Protein AF-A0A150XB22-F1 (afdb_monomer_lite)

Secondary structure (DSSP, 8-state):
-HHHHHHHHHHHHHHHHHHHHHHHH--SS-HHHHHHHHHHHHH-TTHHHHHHHHHHHHS----------

Foldseek 3Di:
DVVVVVVVVVVLVVLLVVLLVCLVPDPPDDPVVSVVLNCLCVVPVPVSSVVSVVVVVVPPPPPPDDPDD

Sequence (69 aa):
MEFLVLISIGLTVVLWSWALFDIAKTRRQDPSQKSIFFLLIIAFPVLGSILYFQLKGRAPKRKFQPKFR

Structure (mmCIF, N/CA/C/O backbone):
data_AF-A0A150XB22-F1
#
_entry.id   AF-A0A150XB22-F1
#
loop_
_atom_site.group_PDB
_atom_site.id
_atom_site.type_symbol
_atom_site.label_atom_id
_atom_site.label_alt_id
_atom_site.label_comp_id
_atom_site.label_asym_id
_atom_site.label_entity_id
_atom_site.label_seq_id
_atom_site.pdbx_PDB_ins_code
_atom_site.Cartn_x
_atom_site.Cartn_y
_atom_site.Cartn_z
_atom_site.occupancy
_atom_site.B_iso_or_equiv
_atom_site.auth_seq_id
_atom_site.auth_comp_id
_atom_site.auth_asym_id
_atom_site.auth_atom_id
_atom_site.pdbx_PDB_model_num
ATOM 1 N N . MET A 1 1 ? 12.112 6.103 -23.022 1.00 70.19 1 MET A N 1
ATOM 2 C CA . MET A 1 1 ? 10.809 5.492 -22.676 1.00 70.19 1 MET A CA 1
ATOM 3 C C . MET A 1 1 ? 10.980 4.354 -21.678 1.00 70.19 1 MET A C 1
ATOM 5 O O . MET A 1 1 ? 10.383 4.428 -20.617 1.00 70.19 1 MET A O 1
ATOM 9 N N . GLU A 1 2 ? 11.853 3.376 -21.934 1.00 84.62 2 GLU A N 1
ATOM 10 C CA . GLU A 1 2 ? 12.022 2.210 -21.043 1.00 84.62 2 GLU A CA 1
ATOM 11 C C . GLU A 1 2 ? 12.511 2.549 -19.625 1.00 84.62 2 GLU A C 1
ATOM 13 O O . GLU A 1 2 ? 11.997 2.013 -18.648 1.00 84.62 2 GLU A O 1
ATOM 18 N N . PHE A 1 3 ? 13.415 3.524 -19.483 1.00 90.19 3 PHE A N 1
ATOM 19 C CA . PHE A 1 3 ? 13.872 3.989 -18.166 1.00 90.19 3 PHE A CA 1
ATOM 20 C C . PHE A 1 3 ? 12.748 4.562 -17.291 1.00 90.19 3 PHE A C 1
ATOM 22 O O . PHE A 1 3 ? 12.717 4.308 -16.090 1.00 90.19 3 PHE A O 1
ATOM 29 N N . LEU A 1 4 ? 11.801 5.303 -17.877 1.00 89.69 4 LEU A N 1
ATOM 30 C CA . LEU A 1 4 ? 10.660 5.852 -17.134 1.00 89.69 4 LEU A CA 1
ATOM 31 C C . LEU A 1 4 ? 9.728 4.738 -16.648 1.00 89.69 4 LEU A C 1
ATOM 33 O O . LEU A 1 4 ? 9.221 4.805 -15.530 1.00 89.69 4 LEU A O 1
ATOM 37 N N . VAL A 1 5 ? 9.548 3.695 -17.463 1.00 90.38 5 VAL A N 1
ATOM 38 C CA . VAL A 1 5 ? 8.749 2.518 -17.104 1.00 90.38 5 VAL A CA 1
ATOM 39 C C . VAL A 1 5 ? 9.405 1.760 -15.948 1.00 90.38 5 VAL A C 1
ATOM 41 O O . VAL A 1 5 ? 8.733 1.456 -14.966 1.00 90.38 5 VAL A O 1
ATOM 44 N N . LEU A 1 6 ? 10.722 1.540 -15.998 1.00 91.69 6 LEU A N 1
ATOM 45 C CA . LEU A 1 6 ? 11.471 0.879 -14.922 1.00 91.69 6 LEU A CA 1
ATOM 46 C C . LEU A 1 6 ? 11.410 1.653 -13.599 1.00 91.69 6 LEU A C 1
ATOM 48 O O . LEU A 1 6 ? 11.169 1.060 -12.548 1.00 91.69 6 LEU A O 1
ATOM 52 N N . ILE A 1 7 ? 11.566 2.980 -13.648 1.00 92.44 7 ILE A N 1
ATOM 53 C CA . ILE A 1 7 ? 11.440 3.840 -12.463 1.00 92.44 7 ILE A CA 1
ATOM 54 C C . ILE A 1 7 ? 10.022 3.760 -11.893 1.00 92.44 7 ILE A C 1
ATOM 56 O O . ILE A 1 7 ? 9.860 3.623 -10.684 1.00 92.44 7 ILE A O 1
ATOM 60 N N . SER A 1 8 ? 8.995 3.804 -12.746 1.00 85.38 8 SER A N 1
ATOM 61 C CA . SER A 1 8 ? 7.5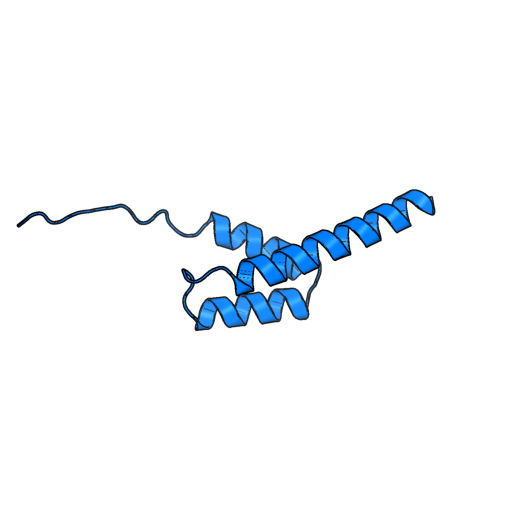93 3.739 -12.319 1.00 85.38 8 SER A CA 1
ATOM 62 C C . SER A 1 8 ? 7.248 2.399 -11.656 1.00 85.38 8 SER A C 1
ATOM 64 O O . SER A 1 8 ? 6.595 2.372 -10.609 1.00 85.38 8 SER A O 1
ATOM 66 N N . ILE A 1 9 ? 7.757 1.290 -12.200 1.00 89.06 9 ILE A N 1
ATOM 67 C CA . ILE A 1 9 ? 7.620 -0.043 -11.601 1.00 89.06 9 ILE A CA 1
ATOM 68 C C . ILE A 1 9 ? 8.318 -0.088 -10.239 1.00 89.06 9 ILE A C 1
ATOM 70 O O . ILE A 1 9 ? 7.698 -0.481 -9.250 1.00 89.06 9 ILE A O 1
ATOM 74 N N . GLY A 1 10 ? 9.571 0.371 -10.158 1.00 92.62 10 GLY A N 1
ATOM 75 C CA . GLY A 1 10 ? 10.320 0.410 -8.901 1.00 92.62 10 GLY A CA 1
ATOM 76 C C . GLY A 1 10 ? 9.607 1.232 -7.826 1.00 92.62 10 GLY A C 1
ATOM 77 O O . GLY A 1 10 ? 9.441 0.772 -6.697 1.00 92.62 10 GLY A O 1
ATOM 78 N N . LEU A 1 11 ? 9.099 2.411 -8.191 1.00 87.25 11 LEU A N 1
ATOM 79 C CA . LEU A 1 11 ? 8.356 3.282 -7.281 1.00 87.25 11 LEU A CA 1
ATOM 80 C C . LEU A 1 11 ? 7.073 2.614 -6.770 1.00 87.25 11 LEU A C 1
ATOM 82 O O . LEU A 1 11 ? 6.753 2.705 -5.585 1.00 87.25 11 LEU A O 1
ATOM 86 N N . THR A 1 12 ? 6.359 1.917 -7.657 1.00 85.44 12 THR A N 1
ATOM 87 C CA . THR A 1 12 ? 5.121 1.198 -7.325 1.00 85.44 12 THR A CA 1
ATOM 88 C C . THR A 1 12 ? 5.392 0.089 -6.312 1.00 85.44 12 THR A C 1
ATOM 90 O O . THR A 1 12 ? 4.683 -0.018 -5.314 1.00 85.44 12 THR A O 1
ATOM 93 N N . VAL A 1 13 ? 6.456 -0.693 -6.516 1.00 88.25 13 VAL A N 1
ATOM 94 C CA . VAL A 1 13 ? 6.853 -1.775 -5.602 1.00 88.25 13 VAL A CA 1
ATOM 95 C C . VAL A 1 13 ? 7.261 -1.229 -4.234 1.00 88.25 13 VAL A C 1
ATOM 97 O O . VAL A 1 13 ? 6.864 -1.785 -3.206 1.00 88.25 13 VAL A O 1
ATOM 100 N N . VAL A 1 14 ? 8.013 -0.125 -4.201 1.00 90.12 14 VAL A N 1
ATOM 101 C CA . VAL A 1 14 ? 8.420 0.530 -2.949 1.00 90.12 14 VAL A CA 1
ATOM 102 C C . VAL A 1 14 ? 7.201 1.039 -2.180 1.00 90.12 14 VAL A C 1
ATOM 104 O O . VAL A 1 14 ? 7.056 0.734 -0.996 1.00 90.12 14 VAL A O 1
ATOM 107 N N . LEU A 1 15 ? 6.295 1.763 -2.841 1.00 82.19 15 LEU A N 1
ATOM 108 C CA . LEU A 1 15 ? 5.079 2.295 -2.218 1.00 82.19 15 LEU A CA 1
ATOM 109 C C . LEU A 1 15 ? 4.152 1.184 -1.717 1.00 82.19 15 LEU A C 1
ATOM 111 O O . LEU A 1 15 ? 3.613 1.280 -0.614 1.00 82.19 15 LEU A O 1
ATOM 115 N N . TRP A 1 16 ? 4.000 0.116 -2.497 1.00 83.88 16 TRP A N 1
ATOM 116 C CA . TRP A 1 16 ? 3.181 -1.033 -2.127 1.00 83.88 16 TRP A CA 1
ATOM 117 C C . TRP A 1 16 ? 3.734 -1.759 -0.895 1.00 83.88 16 TRP A C 1
ATOM 119 O O . TRP A 1 16 ? 3.013 -1.975 0.083 1.00 83.88 16 TRP A O 1
ATOM 129 N N . SER A 1 17 ? 5.038 -2.049 -0.899 1.00 85.50 17 SER A N 1
ATOM 130 C CA . SER A 1 17 ? 5.723 -2.695 0.227 1.00 85.50 17 SER A CA 1
ATOM 131 C C . SER A 1 17 ? 5.667 -1.830 1.488 1.00 85.50 17 SER A C 1
ATOM 133 O O . SER A 1 17 ? 5.461 -2.334 2.595 1.00 85.50 17 SER A O 1
ATOM 135 N N . TRP A 1 18 ? 5.796 -0.510 1.332 1.00 84.81 18 TRP A N 1
ATOM 136 C CA . TRP A 1 18 ? 5.709 0.423 2.448 1.00 84.81 18 TRP A CA 1
ATOM 137 C C . TRP A 1 18 ? 4.302 0.479 3.051 1.00 84.81 18 TRP A C 1
ATOM 139 O O . TRP A 1 18 ? 4.165 0.464 4.273 1.00 84.81 18 TRP A O 1
ATOM 149 N N . ALA A 1 19 ? 3.255 0.474 2.222 1.00 81.69 19 ALA A N 1
ATOM 150 C CA . ALA A 1 19 ? 1.871 0.480 2.690 1.00 81.69 19 ALA A CA 1
ATOM 151 C C . ALA A 1 19 ? 1.512 -0.807 3.463 1.00 81.69 19 ALA A C 1
ATOM 153 O O . ALA A 1 19 ? 0.866 -0.743 4.512 1.00 81.69 19 ALA A O 1
ATOM 154 N N . LEU A 1 20 ? 2.004 -1.966 3.006 1.00 83.12 20 LEU A N 1
ATOM 155 C CA . LEU A 1 20 ? 1.901 -3.238 3.733 1.00 83.12 20 LEU A CA 1
ATOM 156 C C . LEU A 1 20 ? 2.582 -3.169 5.106 1.00 83.12 20 LEU A C 1
ATOM 158 O O . LEU A 1 20 ? 1.985 -3.545 6.120 1.00 83.12 20 LEU A O 1
ATOM 162 N N . PHE A 1 21 ? 3.813 -2.653 5.155 1.00 84.94 21 PH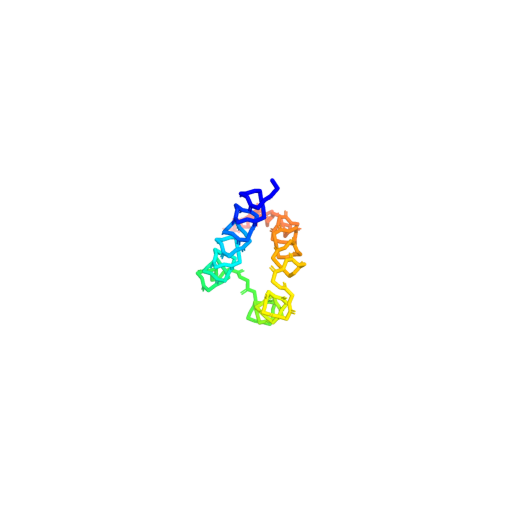E A N 1
ATOM 163 C CA . PHE A 1 21 ? 4.561 -2.507 6.404 1.00 84.94 21 PHE A CA 1
ATOM 164 C C . PHE A 1 21 ? 3.881 -1.535 7.381 1.00 84.94 21 PHE A C 1
ATOM 166 O O . PHE A 1 21 ? 3.803 -1.797 8.584 1.00 84.94 21 PHE A O 1
ATOM 173 N N . ASP A 1 22 ? 3.349 -0.426 6.871 1.00 82.00 22 ASP A N 1
ATOM 174 C CA . ASP A 1 22 ? 2.669 0.596 7.663 1.00 82.00 22 ASP A CA 1
ATOM 175 C C . ASP A 1 22 ? 1.344 0.087 8.257 1.00 82.00 22 ASP A C 1
ATOM 177 O O . ASP A 1 22 ? 1.076 0.316 9.444 1.00 82.00 22 ASP A O 1
ATOM 181 N N . ILE A 1 23 ? 0.564 -0.701 7.502 1.00 81.56 23 ILE A N 1
ATOM 182 C CA . ILE A 1 23 ? -0.581 -1.433 8.060 1.00 81.56 23 ILE A CA 1
ATOM 183 C C . ILE A 1 23 ? -0.117 -2.395 9.140 1.00 81.56 23 ILE A C 1
ATOM 185 O O . ILE A 1 23 ? -0.640 -2.333 10.251 1.00 81.56 23 ILE A O 1
ATOM 189 N N . ALA A 1 24 ? 0.862 -3.261 8.866 1.00 79.06 24 ALA A N 1
ATOM 190 C CA . ALA A 1 24 ? 1.311 -4.261 9.833 1.00 79.06 24 ALA A CA 1
ATOM 191 C C . ALA A 1 24 ? 1.701 -3.606 11.171 1.00 79.06 24 ALA A C 1
ATOM 193 O O . ALA A 1 24 ? 1.215 -4.013 12.235 1.00 79.06 24 ALA A O 1
ATOM 194 N N . LYS A 1 25 ? 2.465 -2.507 11.107 1.00 81.25 25 LYS A N 1
ATOM 195 C CA . LYS A 1 25 ? 2.943 -1.742 12.266 1.00 81.25 25 LYS A CA 1
ATOM 196 C C . LYS A 1 25 ? 1.850 -0.936 12.982 1.00 81.25 25 LYS A C 1
ATOM 198 O O . LYS A 1 25 ? 1.935 -0.738 14.196 1.00 81.25 25 LYS A O 1
ATOM 203 N N . THR A 1 26 ? 0.808 -0.479 12.286 1.00 76.62 26 THR A N 1
ATOM 204 C CA . THR A 1 26 ? -0.248 0.352 12.888 1.00 76.62 26 THR A CA 1
ATOM 205 C C . THR A 1 26 ? -1.107 -0.456 13.872 1.00 76.62 26 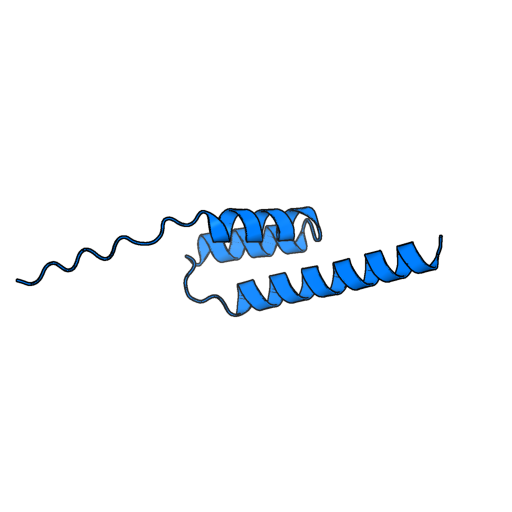THR A C 1
ATOM 207 O O . THR A 1 26 ? -1.985 -1.219 13.486 1.00 76.62 26 THR A O 1
ATOM 210 N N . ARG A 1 27 ? -0.895 -0.280 15.184 1.00 66.56 27 ARG A N 1
ATOM 211 C CA . ARG A 1 27 ? -1.716 -0.893 16.260 1.00 66.56 27 ARG A CA 1
ATOM 212 C C . ARG A 1 27 ? -3.018 -0.145 16.580 1.00 66.56 27 ARG A C 1
ATOM 214 O O . ARG A 1 27 ? -3.791 -0.607 17.407 1.00 66.56 27 ARG A O 1
ATOM 221 N N . ARG A 1 28 ? -3.226 1.034 15.985 1.00 60.53 28 ARG A N 1
ATOM 222 C CA . ARG A 1 28 ? -4.277 1.999 16.370 1.00 60.53 28 ARG A CA 1
ATOM 223 C C . ARG A 1 28 ? -5.586 1.896 15.581 1.00 60.53 28 ARG A C 1
ATOM 225 O O . ARG A 1 28 ? -6.508 2.636 15.902 1.00 60.53 28 ARG A O 1
ATOM 232 N N . GLN A 1 29 ? -5.655 1.043 14.562 1.00 65.12 29 GLN A N 1
ATOM 233 C CA . GLN A 1 29 ? -6.887 0.780 13.814 1.00 65.12 29 GLN A CA 1
ATOM 234 C C . GLN A 1 29 ? -7.611 -0.432 14.393 1.00 65.12 29 GLN A C 1
ATOM 236 O O . GLN A 1 29 ? -6.960 -1.397 14.800 1.00 65.12 29 GLN A O 1
ATOM 241 N N . ASP A 1 30 ? -8.944 -0.381 14.385 1.00 75.69 30 ASP A N 1
ATOM 242 C CA . ASP A 1 30 ? -9.783 -1.533 14.700 1.00 75.69 30 ASP A CA 1
ATOM 243 C C . ASP A 1 30 ? -9.384 -2.742 13.840 1.00 75.69 30 ASP A C 1
ATOM 245 O O . ASP A 1 30 ? -9.157 -2.580 12.634 1.00 75.69 30 ASP A O 1
ATOM 249 N N . PRO A 1 31 ? -9.319 -3.959 14.413 1.00 75.44 31 PRO A N 1
ATOM 250 C CA . PRO A 1 31 ? -8.860 -5.148 13.697 1.00 75.44 31 PRO A CA 1
ATOM 251 C C . PRO A 1 31 ? -9.665 -5.421 12.416 1.00 75.44 31 PRO A C 1
ATOM 253 O O . PRO A 1 31 ? -9.091 -5.823 11.407 1.00 75.44 31 PRO A O 1
ATOM 256 N N . SER A 1 32 ? -10.967 -5.116 12.424 1.00 75.06 32 SER A N 1
ATOM 257 C CA . SER A 1 32 ? -11.836 -5.215 11.242 1.00 75.06 32 SER A CA 1
ATOM 258 C C . SER A 1 32 ? -11.421 -4.244 10.127 1.00 75.06 32 SER A C 1
ATOM 260 O O . SER A 1 32 ? -11.217 -4.656 8.985 1.00 75.06 32 SER A O 1
ATOM 262 N N . GLN A 1 33 ? -11.186 -2.967 10.456 1.00 74.31 33 GLN A N 1
ATOM 263 C CA . GLN A 1 33 ? -10.725 -1.979 9.471 1.00 74.31 33 GLN A CA 1
ATOM 264 C C . GLN A 1 33 ? -9.340 -2.329 8.928 1.00 74.31 33 GLN A C 1
ATOM 266 O O . GLN A 1 33 ? -9.081 -2.192 7.734 1.00 74.31 33 GLN A O 1
ATOM 271 N N . LYS A 1 34 ? -8.462 -2.834 9.796 1.00 77.50 34 LYS A N 1
ATOM 272 C CA . LYS A 1 34 ? -7.103 -3.233 9.444 1.00 77.50 34 LYS A CA 1
ATOM 273 C C . LYS A 1 34 ? -7.085 -4.371 8.413 1.00 77.50 34 LYS A C 1
ATOM 275 O O . LYS A 1 34 ? -6.348 -4.280 7.433 1.00 77.50 34 LYS A O 1
ATOM 280 N N . SER A 1 35 ? -7.934 -5.391 8.586 1.00 76.50 35 SER A N 1
ATOM 281 C CA . SER A 1 35 ? -8.090 -6.483 7.611 1.00 76.50 35 SER A CA 1
ATOM 282 C C . SER A 1 35 ? -8.666 -6.011 6.277 1.00 76.50 35 SER A C 1
ATOM 284 O O . SER A 1 35 ? -8.175 -6.432 5.232 1.00 76.50 35 SER A O 1
ATOM 286 N N . ILE A 1 36 ? -9.658 -5.110 6.285 1.00 80.12 36 ILE A N 1
ATOM 287 C CA . ILE A 1 36 ? -10.252 -4.565 5.051 1.00 80.12 36 ILE A CA 1
ATOM 288 C C . ILE A 1 36 ? -9.199 -3.804 4.239 1.00 80.12 36 ILE A C 1
ATOM 290 O O . ILE A 1 36 ? -9.074 -4.026 3.036 1.00 80.12 36 ILE A O 1
ATOM 294 N N . PHE A 1 37 ? -8.399 -2.953 4.889 1.00 77.81 37 PHE A N 1
ATOM 295 C CA . PHE A 1 37 ? -7.329 -2.223 4.210 1.00 77.81 37 PHE A CA 1
ATOM 296 C C . PHE A 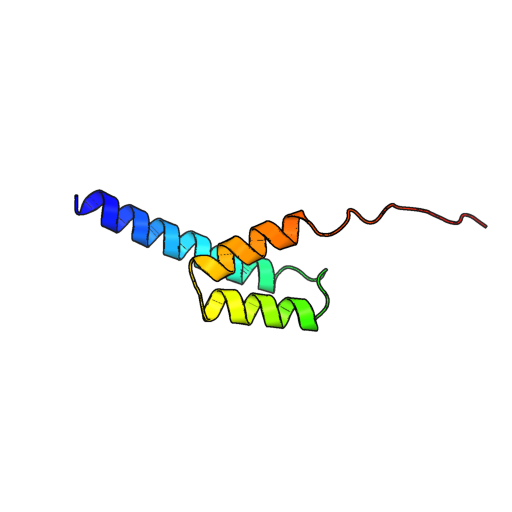1 37 ? -6.213 -3.137 3.701 1.00 77.81 37 PHE A C 1
ATOM 298 O O . PHE A 1 37 ? -5.698 -2.911 2.610 1.00 77.81 37 PHE A O 1
ATOM 305 N N . PHE A 1 38 ? -5.863 -4.186 4.447 1.00 79.69 38 PHE A N 1
ATOM 306 C CA . PHE A 1 38 ? -4.875 -5.171 4.007 1.00 79.69 38 PHE A CA 1
ATOM 307 C C . PHE A 1 38 ? -5.343 -5.923 2.750 1.00 79.69 38 PHE A C 1
ATOM 309 O O . PHE A 1 38 ? -4.601 -6.009 1.773 1.00 79.69 38 PHE A O 1
ATOM 316 N N . LEU A 1 39 ? -6.601 -6.381 2.735 1.00 79.88 39 LEU A N 1
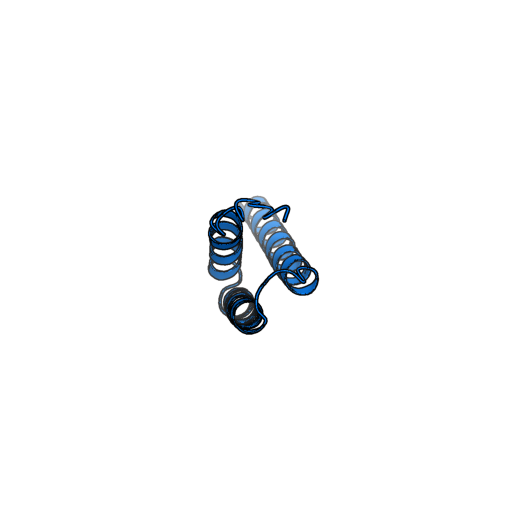ATOM 317 C CA . LEU A 1 39 ? -7.238 -6.989 1.562 1.00 79.88 39 LEU A CA 1
ATOM 318 C C . LEU A 1 39 ? -7.268 -6.035 0.366 1.00 79.88 39 LEU A C 1
ATOM 320 O O . LEU A 1 39 ? -6.956 -6.447 -0.744 1.00 79.88 39 LEU A O 1
ATOM 324 N N . LEU A 1 40 ? -7.583 -4.759 0.590 1.00 79.19 40 LEU A N 1
ATOM 325 C CA . LEU A 1 40 ? -7.594 -3.734 -0.454 1.00 79.19 40 LEU A CA 1
ATOM 326 C C . LEU A 1 40 ? -6.209 -3.500 -1.067 1.00 79.19 40 LEU A C 1
ATOM 328 O O . LEU A 1 40 ? -6.106 -3.405 -2.285 1.00 79.19 40 LEU A O 1
ATOM 332 N N . ILE A 1 41 ? -5.149 -3.431 -0.254 1.00 79.19 41 ILE A N 1
ATOM 333 C CA . ILE A 1 41 ? -3.768 -3.240 -0.735 1.00 79.19 41 ILE A CA 1
ATOM 334 C C . ILE A 1 41 ? -3.268 -4.460 -1.517 1.00 79.19 41 ILE A C 1
ATOM 336 O O . ILE A 1 41 ? -2.529 -4.300 -2.487 1.00 79.19 41 ILE A O 1
ATOM 340 N N . ILE A 1 42 ? -3.667 -5.672 -1.122 1.00 75.00 42 ILE A N 1
ATOM 341 C CA . ILE A 1 42 ? -3.295 -6.903 -1.832 1.00 75.00 42 ILE A CA 1
ATOM 342 C C . ILE A 1 42 ? -4.099 -7.063 -3.127 1.00 75.00 42 ILE A C 1
ATOM 344 O O . ILE A 1 42 ? -3.518 -7.368 -4.164 1.00 75.00 42 ILE A O 1
ATOM 348 N N . ALA A 1 43 ? -5.414 -6.835 -3.085 1.00 75.38 43 ALA A N 1
ATOM 349 C CA . ALA A 1 43 ? -6.287 -6.948 -4.254 1.00 75.38 43 ALA A CA 1
ATOM 350 C C . ALA A 1 43 ? -6.010 -5.849 -5.290 1.00 75.38 43 ALA A C 1
ATOM 352 O O . ALA A 1 43 ? -6.138 -6.077 -6.490 1.00 75.38 43 ALA A O 1
ATOM 353 N N . PHE A 1 44 ? -5.607 -4.662 -4.832 1.00 78.69 44 PHE A N 1
ATOM 354 C CA . PHE A 1 44 ? -5.320 -3.519 -5.683 1.00 78.69 44 PHE A CA 1
ATOM 355 C C . PHE A 1 44 ? -4.025 -2.820 -5.238 1.00 78.69 44 PHE A C 1
ATOM 357 O O . PHE A 1 44 ? -4.079 -1.898 -4.421 1.00 78.69 44 PHE A O 1
ATOM 364 N N . PRO A 1 45 ? -2.854 -3.174 -5.799 1.00 67.31 45 PRO A N 1
ATOM 365 C CA . PRO A 1 45 ? -1.573 -2.635 -5.339 1.00 67.31 45 PRO A CA 1
ATOM 366 C C . PRO A 1 45 ? -1.477 -1.108 -5.454 1.00 67.31 45 PRO A C 1
ATOM 368 O O . PRO A 1 45 ? -0.939 -0.450 -4.562 1.00 67.31 45 PRO A O 1
ATOM 371 N N . VAL A 1 46 ? -2.059 -0.530 -6.509 1.00 68.62 46 VAL A N 1
ATOM 372 C CA . VAL A 1 46 ? -2.071 0.924 -6.743 1.00 68.62 46 VAL A CA 1
ATOM 373 C C . VAL A 1 46 ? -3.287 1.595 -6.092 1.00 68.62 46 VAL A C 1
ATOM 375 O O . VAL A 1 46 ? -3.138 2.543 -5.329 1.00 68.62 46 VAL A O 1
ATOM 378 N N . LEU A 1 47 ? -4.507 1.108 -6.344 1.00 73.31 47 LEU A N 1
ATOM 379 C CA . LEU A 1 47 ? -5.724 1.749 -5.817 1.00 73.31 47 LEU A CA 1
ATOM 380 C C . LEU A 1 47 ? -5.899 1.536 -4.305 1.00 73.31 47 LEU A C 1
ATOM 382 O O . LEU A 1 47 ? -6.326 2.449 -3.601 1.00 73.31 47 LEU A O 1
ATOM 386 N N . GLY A 1 48 ? -5.542 0.361 -3.789 1.00 71.25 48 GLY A N 1
ATOM 387 C CA . GLY A 1 48 ? -5.657 0.020 -2.374 1.00 71.25 48 GLY A CA 1
ATOM 388 C C . GLY A 1 48 ? -4.702 0.819 -1.492 1.00 71.25 48 GLY A C 1
ATOM 389 O O . GLY A 1 48 ? -5.098 1.277 -0.421 1.00 71.25 48 GLY A O 1
ATOM 390 N N . SER A 1 49 ? -3.473 1.061 -1.960 1.00 73.31 49 SER A N 1
ATOM 391 C CA . SER A 1 49 ? -2.507 1.911 -1.253 1.00 73.31 49 SER A CA 1
ATOM 392 C C . SER A 1 49 ? -2.959 3.379 -1.230 1.00 73.31 49 SER A C 1
ATOM 394 O O . SER A 1 49 ? -2.938 4.002 -0.167 1.00 73.31 49 SER A O 1
ATOM 396 N N . ILE A 1 50 ? -3.479 3.911 -2.344 1.00 75.69 50 ILE A N 1
ATOM 397 C CA . ILE A 1 50 ? -4.063 5.267 -2.404 1.00 75.69 50 ILE A CA 1
ATOM 398 C C . ILE A 1 50 ? -5.246 5.404 -1.435 1.00 75.69 50 ILE A C 1
ATOM 400 O O . ILE A 1 50 ? -5.288 6.348 -0.641 1.00 75.69 50 ILE A O 1
ATOM 404 N N . LEU A 1 51 ? -6.190 4.456 -1.458 1.00 76.94 51 LEU A N 1
ATOM 405 C CA . LEU A 1 51 ? -7.356 4.467 -0.569 1.00 76.94 51 LEU A CA 1
ATOM 406 C C . LEU A 1 51 ? -6.953 4.391 0.907 1.00 76.94 51 LEU A C 1
ATOM 408 O O . LEU A 1 51 ? -7.503 5.130 1.726 1.00 76.94 51 LEU A O 1
ATOM 412 N N . TYR A 1 52 ? -5.966 3.556 1.246 1.00 74.38 52 TYR A N 1
ATOM 413 C CA . TYR A 1 52 ? -5.428 3.470 2.601 1.00 74.38 52 TYR A CA 1
ATOM 414 C C . TYR A 1 52 ? -4.888 4.819 3.088 1.00 74.38 52 TYR A C 1
ATOM 416 O O . TYR A 1 52 ? -5.300 5.299 4.146 1.00 74.38 52 TYR A O 1
ATOM 424 N N . PH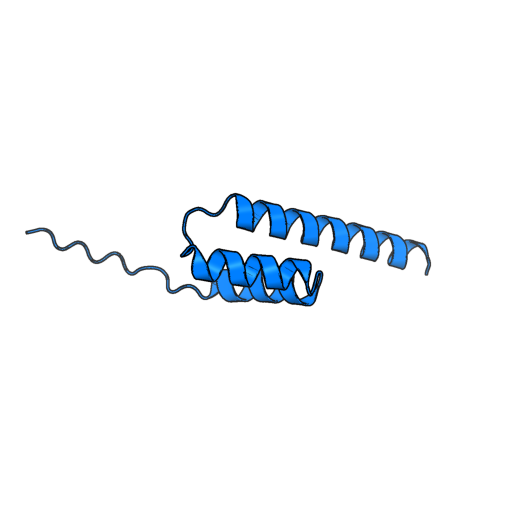E A 1 53 ? -4.015 5.469 2.311 1.00 71.06 53 PHE A N 1
ATOM 425 C CA . PHE A 1 53 ? -3.430 6.753 2.705 1.00 71.06 53 PHE A CA 1
ATOM 426 C C . PHE A 1 53 ? -4.472 7.874 2.795 1.00 71.06 53 PHE A C 1
ATOM 428 O O . PHE A 1 53 ? -4.421 8.680 3.729 1.00 71.06 53 PHE A O 1
ATOM 435 N N . GLN A 1 54 ? -5.456 7.906 1.890 1.00 77.50 54 GLN A N 1
ATOM 436 C CA . GLN A 1 54 ? -6.533 8.895 1.955 1.00 77.50 54 GLN A CA 1
ATOM 437 C C . GLN A 1 54 ? -7.433 8.715 3.182 1.00 77.50 54 GLN A C 1
ATOM 439 O O . GLN A 1 54 ? -7.789 9.696 3.839 1.00 77.50 54 GLN A O 1
ATOM 444 N N . LEU A 1 55 ? -7.788 7.475 3.525 1.00 74.38 55 LEU A N 1
ATOM 445 C CA . LEU A 1 55 ? -8.664 7.193 4.661 1.00 74.38 55 LEU A CA 1
ATOM 446 C C . LEU A 1 55 ? -7.930 7.310 6.002 1.00 74.38 55 LEU A C 1
ATOM 448 O O . LEU A 1 55 ? -8.501 7.833 6.961 1.00 74.38 55 LEU A O 1
ATOM 452 N N . LYS A 1 56 ? -6.643 6.942 6.061 1.00 68.50 56 LYS A N 1
ATOM 453 C CA . LYS A 1 56 ? -5.779 7.170 7.232 1.00 68.50 56 LYS A CA 1
ATOM 454 C C . LYS A 1 56 ? -5.727 8.652 7.622 1.00 68.50 56 LYS A C 1
ATOM 456 O O . LYS A 1 56 ? -5.759 8.965 8.810 1.00 68.50 56 LYS A O 1
ATOM 461 N N . GLY A 1 57 ? -5.689 9.564 6.646 1.00 65.56 57 GLY A N 1
ATOM 462 C CA . GLY A 1 57 ? -5.676 11.013 6.886 1.00 65.56 57 GLY A CA 1
ATOM 463 C C . GLY A 1 57 ? -7.018 11.607 7.335 1.00 65.56 57 GLY A C 1
ATOM 464 O O . GLY A 1 57 ? -7.037 12.675 7.945 1.00 65.56 57 GLY A O 1
ATOM 465 N N . ARG A 1 58 ? -8.136 10.921 7.064 1.00 65.81 58 ARG A N 1
ATOM 466 C CA . ARG A 1 58 ? -9.496 11.375 7.405 1.00 65.81 58 ARG A CA 1
ATOM 467 C C . ARG A 1 58 ? -10.021 10.841 8.734 1.00 65.81 58 ARG A C 1
ATOM 469 O O . ARG A 1 58 ? -11.115 11.231 9.137 1.00 65.81 58 ARG A O 1
ATOM 476 N N . ALA A 1 59 ? -9.268 9.983 9.426 1.00 62.72 59 ALA A N 1
ATOM 477 C CA . ALA A 1 59 ? -9.637 9.570 10.773 1.00 62.72 59 ALA A CA 1
ATOM 478 C C . ALA A 1 59 ? -9.793 10.830 11.648 1.00 62.72 59 ALA A C 1
ATOM 480 O O . ALA A 1 59 ? -8.848 11.624 11.736 1.00 62.72 59 ALA A O 1
ATOM 481 N N . PRO A 1 60 ? -10.969 11.062 12.264 1.00 61.19 60 PRO A N 1
ATOM 482 C CA . PRO A 1 60 ? -11.199 12.269 13.039 1.00 61.19 60 PRO A CA 1
ATOM 483 C C . PRO A 1 60 ? -10.133 12.346 14.128 1.00 61.19 60 PRO A C 1
ATOM 485 O O . PRO A 1 60 ? -9.995 11.422 14.934 1.00 61.19 60 PRO A O 1
ATOM 488 N N . LYS A 1 61 ? -9.352 13.438 14.142 1.00 59.97 61 LYS A N 1
ATOM 489 C CA . LYS A 1 61 ? -8.426 13.724 15.243 1.00 59.97 61 LYS A CA 1
ATOM 490 C C . LYS A 1 61 ? -9.251 13.652 16.519 1.00 59.97 61 LYS A C 1
ATOM 492 O O . LYS A 1 61 ? -10.137 14.480 16.729 1.00 59.97 61 LYS A O 1
ATOM 497 N N . ARG A 1 62 ? -9.009 12.616 17.324 1.00 64.12 62 ARG A N 1
ATOM 498 C CA . ARG A 1 62 ? -9.747 12.365 18.559 1.00 64.12 62 ARG A CA 1
ATOM 499 C C . ARG A 1 62 ? -9.629 13.636 19.404 1.00 64.12 62 ARG A C 1
ATOM 501 O O . ARG A 1 62 ? -8.534 13.952 19.862 1.00 64.12 62 ARG A O 1
ATOM 508 N N . LYS A 1 63 ? -10.717 14.408 19.538 1.00 65.44 63 LYS A N 1
ATOM 509 C CA . LYS A 1 63 ? -10.728 15.598 20.397 1.00 65.44 63 LYS A CA 1
ATOM 510 C C . LYS A 1 63 ? -10.485 15.100 21.814 1.00 65.44 63 LYS A C 1
ATOM 512 O O . LYS A 1 63 ? -11.320 14.389 22.369 1.00 65.44 63 LYS A O 1
ATOM 517 N N . PHE A 1 64 ? -9.313 15.410 22.354 1.00 72.50 64 PHE A N 1
ATOM 518 C CA . PHE A 1 64 ? -8.979 15.108 23.735 1.00 72.50 64 PHE A CA 1
ATOM 519 C C . PHE A 1 64 ? -9.901 15.949 24.624 1.00 72.50 64 PHE A C 1
ATOM 521 O O . PHE A 1 64 ? -9.717 17.154 24.746 1.00 72.50 64 PHE A O 1
ATOM 528 N N . GLN A 1 65 ? -10.945 15.319 25.163 1.00 78.44 65 GLN A N 1
ATOM 529 C CA . GLN A 1 65 ? -11.834 15.898 26.168 1.00 78.44 65 GLN A CA 1
ATOM 530 C C . GLN A 1 65 ? -11.589 15.160 27.486 1.00 78.44 65 GLN A C 1
ATOM 532 O O . GLN A 1 65 ? -12.259 14.159 27.758 1.00 78.44 65 GLN A O 1
ATOM 537 N N . PRO A 1 66 ? -10.591 15.572 28.281 1.00 76.31 66 PRO A N 1
ATOM 538 C CA . PRO A 1 66 ? -10.391 14.989 29.593 1.00 76.31 66 PRO A CA 1
ATOM 539 C C . PRO A 1 66 ? -11.515 15.466 30.519 1.00 76.31 66 PRO A C 1
ATOM 541 O O . PRO A 1 66 ? -11.685 16.661 30.749 1.00 76.31 66 PRO A O 1
ATOM 544 N N . LYS A 1 67 ? -12.297 14.527 31.057 1.00 78.25 67 LYS A N 1
ATOM 545 C CA . LYS A 1 67 ? -13.132 14.797 32.229 1.00 78.25 67 LYS A CA 1
ATOM 546 C C . LYS A 1 67 ? -12.248 14.643 33.459 1.00 78.25 67 LYS A C 1
ATOM 548 O O . LYS A 1 67 ? -12.078 13.534 33.954 1.00 78.25 67 LYS A O 1
ATOM 553 N N . PHE A 1 68 ? -11.657 15.743 33.907 1.00 83.31 68 PHE A N 1
ATOM 554 C CA . PHE A 1 68 ? -11.087 15.804 35.247 1.00 83.31 68 PHE A CA 1
ATOM 555 C C . PHE A 1 68 ? -12.268 15.905 36.221 1.00 83.31 68 PHE A C 1
ATOM 557 O O . PHE A 1 68 ? -13.041 16.860 36.145 1.00 83.31 68 PHE A O 1
ATOM 564 N N . ARG A 1 69 ? -12.476 14.850 37.013 1.00 73.25 69 ARG A N 1
ATOM 565 C CA . ARG A 1 69 ? -13.436 14.816 38.121 1.00 73.25 69 ARG A CA 1
ATOM 566 C C . ARG A 1 69 ? -12.687 15.072 39.416 1.00 73.25 69 ARG A C 1
ATOM 568 O O . ARG A 1 69 ? -11.553 14.554 39.512 1.00 73.25 69 ARG A O 1
#

Organism: NCBI:txid333140

InterPro domains:
  IPR027379 Cardiolipin synthase N-terminal [PF13396] (14-53)

Radius of gyration: 16.23 Å; chains: 1; bounding box: 27×23×61 Å

pLDDT: mean 77.46, std 8.25, range [59.97, 92.62]